Protein AF-A0AAV7L0S2-F1 (afdb_monomer)

pLDDT: mean 71.07, std 18.8, range [31.7, 92.94]

Sequence (160 aa):
MLRLMSSKDNMVTSLGIRHQQETPYYSKAAQPLKLKARSLSRSHNWRVAVLEEQQIELKSQTRRLRKQDSRNNLHIRGIPRGVASEDIMAFTPALLQTIRGNMDLPPPNRDQVHTVASAPGCPDTALAILTRVHFVTEDDILQASRRKADLVFQGHTIQL

Organism: Pleurodeles waltl (NCBI:txid8319)

Structure (mmCIF, N/CA/C/O backbone):
data_AF-A0AAV7L0S2-F1
#
_entry.id   AF-A0AAV7L0S2-F1
#
loop_
_atom_site.group_PDB
_atom_site.id
_atom_site.type_symbol
_atom_site.label_atom_id
_atom_site.label_alt_id
_atom_site.label_comp_id
_atom_site.label_asym_id
_atom_site.label_entity_id
_atom_site.label_seq_id
_atom_site.pdbx_PDB_ins_code
_atom_site.Cartn_x
_atom_site.Cartn_y
_atom_site.Cartn_z
_atom_site.occupancy
_atom_site.B_iso_or_equiv
_atom_site.auth_seq_id
_atom_site.auth_comp_id
_atom_site.auth_asym_id
_atom_site.auth_atom_id
_atom_site.pdbx_PDB_model_num
ATOM 1 N N . MET A 1 1 ? 45.234 52.963 -34.317 1.00 36.00 1 MET A N 1
ATOM 2 C CA . MET A 1 1 ? 45.759 53.840 -35.383 1.00 36.00 1 MET A CA 1
ATOM 3 C C . MET A 1 1 ? 47.144 53.320 -35.758 1.00 36.00 1 MET A C 1
ATOM 5 O O . MET A 1 1 ? 47.959 53.246 -34.857 1.00 36.00 1 MET A O 1
ATOM 9 N N . LEU A 1 2 ? 47.347 52.942 -37.034 1.00 34.28 2 LEU A N 1
ATOM 10 C CA . LEU A 1 2 ? 48.630 52.666 -37.730 1.00 34.28 2 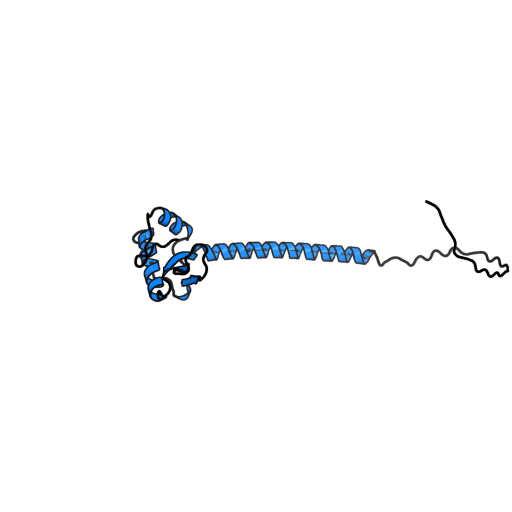LEU A CA 1
ATOM 11 C C . LEU A 1 2 ? 49.453 51.448 -37.236 1.00 34.28 2 LEU A C 1
ATOM 13 O O . LEU A 1 2 ? 49.824 51.372 -36.077 1.00 34.28 2 LEU A O 1
ATOM 17 N N . ARG A 1 3 ? 49.559 50.394 -38.071 1.00 34.62 3 ARG A N 1
ATOM 18 C CA . ARG A 1 3 ? 50.697 50.053 -38.977 1.00 34.62 3 ARG A CA 1
ATOM 19 C C . ARG A 1 3 ? 51.912 49.509 -38.208 1.00 34.62 3 ARG A C 1
ATOM 21 O O . ARG A 1 3 ? 52.238 50.035 -37.165 1.00 34.62 3 ARG A O 1
ATOM 28 N N . LEU A 1 4 ? 52.738 48.583 -38.674 1.00 36.94 4 LEU A N 1
ATOM 29 C CA . LEU A 1 4 ? 52.875 47.624 -39.783 1.00 36.94 4 LEU A CA 1
ATOM 30 C C . LEU A 1 4 ? 54.287 47.031 -39.519 1.00 36.94 4 LEU A C 1
ATOM 32 O O . LEU A 1 4 ? 55.030 47.566 -38.697 1.00 36.94 4 LEU A O 1
ATOM 36 N N . MET A 1 5 ? 54.691 46.047 -40.318 1.00 33.12 5 MET A N 1
ATOM 37 C CA . MET A 1 5 ? 56.085 45.661 -40.599 1.00 33.12 5 MET A CA 1
ATOM 38 C C . MET A 1 5 ? 56.662 44.550 -39.719 1.00 33.12 5 MET A C 1
ATOM 40 O O . MET A 1 5 ? 56.472 44.520 -38.516 1.00 33.12 5 MET A O 1
ATOM 44 N N . SER A 1 6 ? 57.465 43.634 -40.242 1.00 33.94 6 SER A N 1
ATOM 45 C CA . SER A 1 6 ? 57.802 43.253 -41.620 1.00 33.94 6 SER A CA 1
ATOM 46 C C . SER A 1 6 ? 58.776 42.100 -41.425 1.00 33.94 6 SER A C 1
ATOM 48 O O . SER A 1 6 ? 59.831 42.305 -40.826 1.00 33.94 6 SER A O 1
ATOM 50 N N . SER A 1 7 ? 58.428 40.895 -41.870 1.00 36.81 7 SER A N 1
ATOM 51 C CA . SER A 1 7 ? 59.373 39.781 -41.834 1.00 36.81 7 SER A CA 1
ATOM 52 C C . SER A 1 7 ? 60.377 39.978 -42.961 1.00 36.81 7 SER A C 1
ATOM 54 O O . SER A 1 7 ? 60.003 40.016 -44.131 1.00 36.81 7 SER A O 1
ATOM 56 N N . LYS A 1 8 ? 61.636 40.166 -42.570 1.00 41.25 8 LYS A N 1
ATOM 57 C CA . LYS A 1 8 ? 62.796 40.236 -43.451 1.00 41.25 8 LYS A CA 1
ATOM 58 C C . LYS A 1 8 ? 63.065 38.868 -44.079 1.00 41.25 8 LYS A C 1
ATOM 60 O O . LYS A 1 8 ? 63.061 37.858 -43.381 1.00 41.25 8 LYS A O 1
ATOM 65 N N . ASP A 1 9 ? 63.254 38.901 -45.392 1.00 37.00 9 ASP A N 1
ATOM 66 C CA . ASP A 1 9 ? 64.347 38.298 -46.158 1.00 37.00 9 ASP A CA 1
ATOM 67 C C . ASP A 1 9 ? 64.996 37.013 -45.620 1.00 37.00 9 ASP A C 1
ATOM 69 O O . ASP A 1 9 ? 65.676 37.016 -44.596 1.00 37.00 9 ASP A O 1
ATOM 73 N N . ASN A 1 10 ? 64.980 35.964 -46.445 1.00 36.56 10 ASN A N 1
ATOM 74 C CA . ASN A 1 10 ? 66.241 35.598 -47.084 1.00 36.56 10 ASN A CA 1
ATOM 75 C C . ASN A 1 10 ? 66.036 34.841 -48.400 1.00 36.56 10 ASN A C 1
ATOM 77 O O . ASN A 1 10 ? 65.259 33.894 -48.503 1.00 36.56 10 ASN A O 1
ATOM 81 N N . MET A 1 11 ? 66.763 35.325 -49.403 1.00 35.19 11 MET A N 1
ATOM 82 C CA . MET A 1 11 ? 66.920 34.766 -50.740 1.00 35.19 11 MET A CA 1
ATOM 83 C C . MET A 1 11 ? 67.748 33.473 -50.703 1.00 35.19 11 MET A C 1
ATOM 85 O O . MET A 1 11 ? 68.523 33.295 -49.773 1.00 35.19 11 MET A O 1
ATOM 89 N N . VAL A 1 12 ? 67.644 32.627 -51.738 1.00 37.25 12 VAL A N 1
ATOM 90 C CA . VAL A 1 12 ? 68.766 32.214 -52.620 1.00 37.25 12 VAL A CA 1
ATOM 91 C C . VAL A 1 12 ? 68.228 31.358 -53.788 1.00 37.25 12 VAL A C 1
ATOM 93 O O . VAL A 1 12 ? 67.819 30.213 -53.642 1.00 37.25 12 VAL A O 1
ATOM 96 N N . THR A 1 13 ? 68.187 32.010 -54.948 1.00 39.75 13 THR A N 1
ATOM 97 C CA . THR A 1 13 ? 68.694 31.660 -56.291 1.00 39.75 13 THR A CA 1
ATOM 98 C C . THR A 1 13 ? 69.157 30.226 -56.631 1.00 39.75 13 THR A C 1
ATOM 100 O O . THR A 1 13 ? 70.091 29.709 -56.030 1.00 39.75 13 THR A O 1
ATOM 103 N N . SER A 1 14 ? 68.641 29.664 -57.737 1.00 38.72 14 SER A N 1
ATOM 104 C CA . SER A 1 14 ? 69.400 29.027 -58.854 1.00 38.72 14 SER A CA 1
ATOM 105 C C . SER A 1 14 ? 68.407 28.455 -59.892 1.00 38.72 14 SER A C 1
ATOM 107 O O . SER A 1 14 ? 67.484 27.733 -59.544 1.00 38.72 14 SER A O 1
ATOM 109 N N . LEU A 1 15 ? 68.343 29.021 -61.104 1.00 35.34 15 LEU A N 1
ATOM 110 C CA . LEU A 1 15 ? 69.070 28.640 -62.334 1.00 35.34 15 LEU A CA 1
ATOM 111 C C . LEU A 1 15 ? 68.586 27.334 -62.998 1.00 35.34 15 LEU A C 1
ATOM 113 O O . LEU A 1 15 ? 68.761 26.253 -62.459 1.00 35.34 15 LEU A O 1
ATOM 117 N N . GLY A 1 16 ? 68.147 27.458 -64.258 1.00 31.70 16 GLY A N 1
ATOM 118 C CA . GLY A 1 16 ? 68.518 26.491 -65.300 1.00 31.70 16 GLY A CA 1
ATOM 119 C C . GLY A 1 16 ? 67.468 25.470 -65.751 1.00 31.70 16 GLY A C 1
ATOM 120 O O . GLY A 1 16 ? 67.444 24.349 -65.273 1.00 31.70 16 GLY A O 1
ATOM 121 N N . ILE A 1 17 ? 66.681 25.864 -66.758 1.00 42.06 17 ILE A N 1
ATOM 122 C CA . ILE A 1 17 ? 66.314 25.115 -67.981 1.00 42.06 17 ILE A CA 1
ATOM 123 C C . ILE A 1 17 ? 66.179 23.581 -67.867 1.00 42.06 17 ILE A C 1
ATOM 125 O O . ILE A 1 17 ? 67.179 22.871 -67.804 1.00 42.06 17 ILE A O 1
ATOM 129 N N . ARG A 1 18 ? 64.959 23.074 -68.107 1.00 37.94 18 ARG A N 1
ATOM 130 C CA . ARG A 1 18 ? 64.677 22.020 -69.109 1.00 37.94 18 ARG A CA 1
ATOM 131 C C . ARG A 1 18 ? 63.175 21.911 -69.377 1.00 37.94 18 ARG A C 1
ATOM 133 O O . ARG A 1 18 ? 62.385 21.634 -68.483 1.00 37.94 18 ARG A O 1
ATOM 140 N N . HIS A 1 19 ? 62.802 22.111 -70.640 1.00 44.06 19 HIS A N 1
ATOM 141 C CA . HIS A 1 19 ? 61.585 21.552 -71.216 1.00 44.06 19 HIS A CA 1
ATOM 142 C C . HIS A 1 19 ? 61.605 20.029 -71.049 1.00 44.06 19 HIS A C 1
ATOM 144 O O . HIS A 1 19 ? 62.547 19.387 -71.512 1.00 44.06 19 HIS A O 1
ATOM 150 N N . GLN A 1 20 ? 60.546 19.462 -70.476 1.00 38.16 20 GLN A N 1
ATOM 151 C CA . GLN A 1 20 ? 60.045 18.157 -70.891 1.00 38.16 20 GLN A CA 1
ATOM 152 C C . GLN A 1 20 ? 58.523 18.229 -70.998 1.00 38.16 20 GLN A C 1
ATOM 154 O O . GLN A 1 20 ? 57.823 18.646 -70.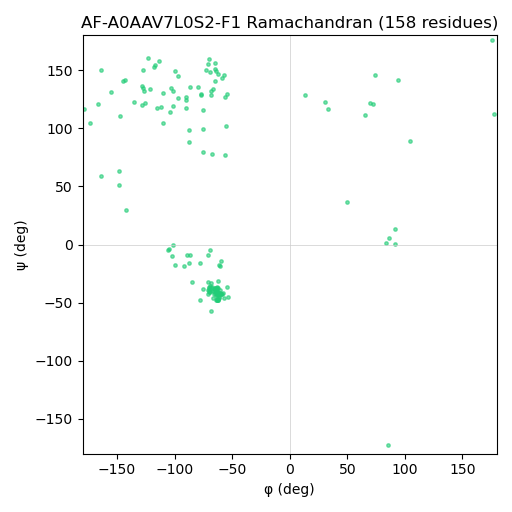078 1.00 38.16 20 GLN A O 1
ATOM 159 N N . GLN A 1 21 ? 58.067 17.897 -72.198 1.00 41.41 21 GLN A N 1
ATOM 160 C CA . GLN A 1 21 ? 56.687 17.693 -72.594 1.00 41.41 21 GLN A CA 1
ATOM 161 C C . GLN A 1 21 ? 56.138 16.391 -71.984 1.00 41.41 21 GLN A C 1
ATOM 163 O O . GLN A 1 21 ? 56.899 15.458 -71.750 1.00 41.41 21 GLN A O 1
ATOM 168 N N . GLU A 1 22 ? 54.806 16.356 -71.840 1.00 35.16 22 GLU A N 1
ATOM 169 C CA . GLU A 1 22 ? 53.924 15.170 -71.799 1.00 35.16 22 GLU A CA 1
ATOM 170 C C . GLU A 1 22 ? 54.029 14.261 -70.554 1.00 35.16 22 GLU A C 1
ATOM 172 O O . GLU A 1 22 ? 55.066 13.730 -70.189 1.00 35.16 22 GLU A O 1
ATOM 177 N N . THR A 1 23 ? 52.949 14.035 -69.802 1.00 38.75 23 THR A N 1
ATOM 178 C CA . THR A 1 23 ? 51.760 13.267 -70.216 1.00 38.75 23 THR A CA 1
ATOM 179 C C . THR A 1 23 ? 50.572 13.535 -69.267 1.00 38.75 23 THR A C 1
ATOM 181 O O . THR A 1 23 ? 50.783 13.756 -68.072 1.00 38.75 23 THR A O 1
ATOM 184 N N . PRO A 1 24 ? 49.304 13.469 -69.722 1.00 42.66 24 PRO A N 1
ATOM 185 C CA . PRO A 1 24 ? 48.150 13.504 -68.834 1.00 42.66 24 PRO A CA 1
ATOM 186 C C . PRO A 1 24 ? 47.832 12.079 -68.365 1.00 42.66 24 PRO A C 1
ATOM 188 O O . PRO A 1 24 ? 47.025 11.378 -68.972 1.00 42.66 24 PRO A O 1
ATOM 191 N N . TYR A 1 25 ? 48.447 11.629 -67.272 1.00 35.66 25 TYR A N 1
ATOM 192 C CA . TYR A 1 25 ? 47.987 10.412 -66.602 1.00 35.66 25 TYR A CA 1
ATOM 193 C C . TYR A 1 25 ? 46.889 10.757 -65.595 1.00 35.66 25 TYR A C 1
ATOM 195 O O . TYR A 1 25 ? 47.138 11.161 -64.461 1.00 35.66 25 TYR A O 1
ATOM 203 N N . TYR A 1 26 ? 45.642 10.562 -66.024 1.00 36.91 26 TYR A N 1
ATOM 204 C CA . TYR A 1 26 ? 44.503 10.372 -65.131 1.00 36.91 26 TYR A CA 1
ATOM 205 C C . TYR A 1 26 ? 44.822 9.202 -64.182 1.00 36.91 26 TYR A C 1
ATOM 207 O O . TYR A 1 26 ? 44.708 8.036 -64.565 1.00 36.91 26 TYR A O 1
ATOM 215 N N . SER A 1 27 ? 45.195 9.479 -62.930 1.00 41.38 27 SER A N 1
ATOM 216 C CA . SER A 1 27 ? 45.251 8.451 -61.886 1.00 41.38 27 SER A CA 1
ATOM 217 C C . SER A 1 27 ? 43.826 8.114 -61.430 1.00 41.38 27 SER A C 1
ATOM 219 O O . SER A 1 27 ? 43.312 8.558 -60.403 1.00 41.38 27 SER A O 1
ATOM 221 N N . LYS A 1 28 ? 43.143 7.290 -62.232 1.00 47.66 28 LYS A N 1
ATOM 222 C CA . LYS A 1 28 ? 41.943 6.552 -61.818 1.00 47.66 28 LYS A CA 1
ATOM 223 C C . LYS A 1 28 ? 42.330 5.496 -60.775 1.00 47.66 28 LYS A C 1
ATOM 225 O O . LYS A 1 28 ? 42.422 4.322 -61.104 1.00 47.66 28 LYS A O 1
ATOM 230 N N . ALA A 1 29 ? 42.550 5.893 -59.525 1.00 46.38 29 ALA A N 1
ATOM 231 C CA . ALA A 1 29 ? 42.629 4.950 -58.404 1.00 46.38 29 ALA A CA 1
ATOM 232 C C . ALA A 1 29 ? 42.489 5.667 -57.054 1.00 46.38 29 ALA A C 1
ATOM 234 O O . ALA A 1 29 ? 43.375 5.609 -56.211 1.00 46.38 29 ALA A O 1
ATOM 235 N N . ALA A 1 30 ? 41.377 6.370 -56.832 1.00 49.66 30 ALA A N 1
ATOM 236 C CA . ALA A 1 30 ? 41.122 6.973 -55.524 1.00 49.66 30 ALA A CA 1
ATOM 237 C C . ALA A 1 30 ? 39.659 6.934 -55.079 1.00 49.66 30 ALA A C 1
ATOM 239 O O . ALA A 1 30 ? 39.257 7.810 -54.330 1.00 49.66 30 ALA A O 1
ATOM 240 N N . GLN A 1 31 ? 38.843 5.950 -55.479 1.00 56.44 31 GLN A N 1
ATOM 241 C CA . GLN A 1 31 ? 37.577 5.664 -54.780 1.00 56.44 31 GLN A CA 1
ATOM 242 C C . GLN A 1 31 ? 37.259 4.164 -54.844 1.00 56.44 31 GLN A C 1
ATOM 244 O O . GLN A 1 31 ? 36.965 3.654 -55.922 1.00 56.44 31 GLN A O 1
ATOM 249 N N . PRO A 1 32 ? 37.338 3.448 -53.701 1.00 47.59 32 PRO A N 1
ATOM 250 C CA . PRO A 1 32 ? 36.095 2.921 -53.133 1.00 47.59 32 PRO A CA 1
ATOM 251 C C . PRO A 1 32 ? 36.115 2.832 -51.589 1.00 47.59 32 PRO A C 1
ATOM 253 O O . PRO A 1 32 ? 35.793 1.794 -51.022 1.00 47.59 32 PRO A O 1
ATOM 256 N N . LEU A 1 33 ? 36.469 3.901 -50.864 1.00 48.25 33 LEU A N 1
ATOM 257 C CA . LEU A 1 33 ? 36.342 3.910 -49.388 1.00 48.25 33 LEU A CA 1
ATOM 258 C C . LEU A 1 33 ? 35.092 4.646 -48.873 1.00 48.25 33 LEU A C 1
ATOM 260 O O . LEU A 1 33 ? 34.646 4.394 -47.757 1.00 48.25 33 LEU A O 1
ATOM 264 N N . LYS A 1 34 ? 34.444 5.486 -49.693 1.00 47.00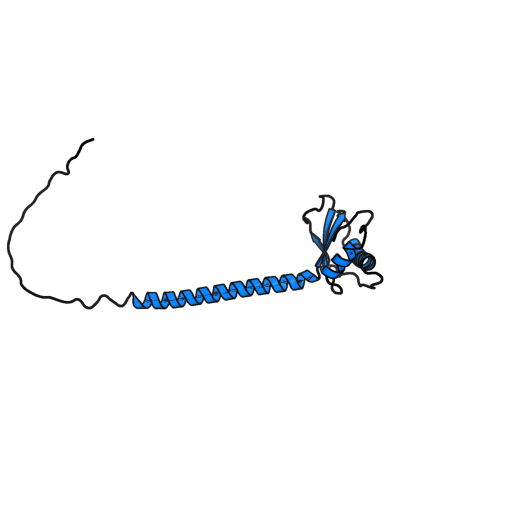 34 LYS A N 1
ATOM 265 C CA . LYS A 1 34 ? 33.268 6.274 -49.263 1.00 47.00 34 LYS A CA 1
ATOM 266 C C . LYS A 1 34 ? 31.914 5.561 -49.412 1.00 47.00 34 LYS A C 1
ATOM 268 O O . LYS A 1 34 ? 30.943 5.979 -48.786 1.00 47.00 34 LYS A O 1
ATOM 273 N N . LEU A 1 35 ? 31.833 4.476 -50.189 1.00 46.66 35 LEU A N 1
ATOM 274 C CA . LEU A 1 35 ? 30.578 3.732 -50.397 1.00 46.66 35 LEU A CA 1
ATOM 275 C C . LEU A 1 35 ? 30.302 2.693 -49.296 1.00 46.66 35 LEU A C 1
ATOM 277 O O . LEU A 1 35 ? 29.149 2.507 -48.914 1.00 46.66 35 LEU A O 1
ATOM 281 N N . LYS A 1 36 ? 31.341 2.086 -48.701 1.00 45.41 36 LYS A N 1
ATOM 282 C CA . LYS A 1 36 ? 31.168 1.119 -47.599 1.00 45.41 36 LYS A CA 1
ATOM 283 C C . LYS A 1 36 ? 30.716 1.790 -46.294 1.00 45.41 36 LYS A C 1
ATOM 285 O O . LYS A 1 36 ? 29.812 1.275 -45.638 1.00 45.41 36 LYS A O 1
ATOM 290 N N . ALA A 1 37 ? 31.241 2.977 -45.976 1.00 49.75 37 ALA A N 1
ATOM 291 C CA . ALA A 1 37 ? 30.897 3.718 -44.755 1.00 49.75 37 ALA A CA 1
ATOM 292 C C . ALA A 1 37 ? 29.416 4.147 -44.691 1.00 49.75 37 ALA A C 1
ATOM 294 O O . ALA A 1 37 ? 28.800 4.074 -43.631 1.00 49.75 37 ALA A O 1
ATOM 295 N N . ARG A 1 38 ? 28.810 4.525 -45.829 1.00 49.16 38 ARG A N 1
ATOM 296 C CA . ARG A 1 38 ? 27.381 4.891 -45.906 1.00 49.16 38 ARG A CA 1
ATOM 297 C C . ARG A 1 38 ? 26.438 3.695 -45.738 1.00 49.16 38 ARG A C 1
ATOM 299 O O . ARG A 1 38 ? 25.343 3.850 -45.204 1.00 49.16 38 ARG A O 1
ATOM 306 N N . SER A 1 39 ? 26.849 2.508 -46.189 1.00 52.47 39 SER A N 1
ATOM 307 C CA . SER A 1 39 ? 26.058 1.280 -46.020 1.00 52.47 39 SER A CA 1
ATOM 308 C C . SER A 1 39 ? 26.115 0.751 -44.582 1.00 52.47 39 SER A C 1
ATOM 310 O O . SER A 1 39 ? 25.092 0.348 -44.034 1.00 52.47 39 SER A O 1
ATOM 312 N N . LEU A 1 40 ? 27.283 0.847 -43.935 1.00 54.50 40 LEU A N 1
ATOM 313 C CA . LEU A 1 40 ? 27.469 0.477 -42.533 1.00 54.50 40 LEU A CA 1
ATOM 314 C C . LEU A 1 40 ? 26.774 1.461 -41.588 1.00 54.50 40 LEU A C 1
ATOM 316 O O . LEU A 1 40 ? 26.195 1.013 -40.607 1.00 54.50 40 LEU A O 1
ATOM 320 N N . SER A 1 41 ? 26.750 2.765 -41.898 1.00 58.62 41 SER A N 1
ATOM 321 C CA . SER A 1 41 ? 26.036 3.751 -41.073 1.00 58.62 41 SER A CA 1
ATOM 322 C C . SER A 1 41 ? 24.521 3.595 -41.161 1.00 58.62 41 SER A C 1
ATOM 324 O O . SER A 1 41 ? 23.856 3.628 -40.136 1.00 58.62 41 SER A O 1
ATOM 326 N N . ARG A 1 42 ? 23.959 3.329 -42.350 1.00 59.78 42 ARG A N 1
ATOM 327 C CA . ARG A 1 42 ? 22.535 2.969 -42.475 1.00 59.78 42 ARG A CA 1
ATOM 328 C C . ARG A 1 42 ? 22.229 1.674 -41.736 1.00 59.78 42 ARG A C 1
ATOM 330 O O . ARG A 1 42 ? 21.209 1.609 -41.059 1.00 59.78 42 ARG A O 1
ATOM 337 N N . SER A 1 43 ? 23.129 0.688 -41.834 1.00 65.19 43 SER A N 1
ATOM 338 C CA . SER A 1 43 ? 22.987 -0.591 -41.140 1.00 65.19 43 SER A CA 1
ATOM 339 C C . SER A 1 43 ? 23.013 -0.443 -39.611 1.00 65.19 43 SER A C 1
ATOM 341 O O . SER A 1 43 ? 22.244 -1.044 -38.871 1.00 65.19 43 SER A O 1
ATOM 343 N N . HIS A 1 44 ? 23.900 0.410 -39.120 1.00 67.12 44 HIS A N 1
ATOM 344 C CA . HIS A 1 44 ? 24.030 0.716 -37.706 1.00 67.12 44 HIS A CA 1
ATOM 345 C C . HIS A 1 44 ? 22.848 1.550 -37.195 1.00 67.12 44 HIS A C 1
ATOM 347 O O . HIS A 1 44 ? 22.278 1.221 -36.162 1.00 67.12 44 HIS A O 1
ATOM 353 N N . ASN A 1 45 ? 22.411 2.557 -37.955 1.00 73.62 45 ASN A N 1
ATOM 354 C CA . ASN A 1 45 ? 21.309 3.436 -37.568 1.00 73.62 45 ASN A CA 1
ATOM 355 C C . ASN A 1 45 ? 19.968 2.697 -37.484 1.00 73.62 45 ASN A C 1
ATOM 357 O O . ASN A 1 45 ? 19.204 2.965 -36.563 1.00 73.62 45 ASN A O 1
ATOM 361 N N . TRP A 1 46 ? 19.681 1.746 -38.386 1.00 72.69 46 TRP A N 1
ATOM 362 C CA . TRP A 1 46 ? 18.457 0.943 -38.247 1.00 72.69 46 TRP A CA 1
ATOM 363 C C . TRP A 1 46 ? 18.524 0.024 -37.025 1.00 72.69 46 TRP A C 1
ATOM 365 O O . TRP A 1 46 ? 17.522 -0.138 -36.340 1.00 72.69 46 TRP A O 1
ATOM 375 N N . ARG A 1 47 ? 19.699 -0.541 -36.706 1.00 74.81 47 ARG A N 1
ATOM 376 C CA . ARG A 1 47 ? 19.872 -1.381 -35.507 1.00 74.81 47 ARG A CA 1
ATOM 377 C C . ARG A 1 47 ? 19.679 -0.573 -34.232 1.00 74.81 47 ARG A C 1
ATOM 379 O O . ARG A 1 47 ? 19.028 -1.061 -33.319 1.00 74.81 47 ARG A O 1
ATOM 386 N N . VAL A 1 48 ? 20.206 0.650 -34.185 1.00 82.25 48 VAL A N 1
ATOM 387 C CA . VAL A 1 48 ? 19.994 1.568 -33.058 1.00 82.25 48 VAL A CA 1
ATOM 388 C C . VAL A 1 48 ? 18.511 1.914 -32.924 1.00 82.25 48 VAL A C 1
ATOM 390 O O . VAL A 1 48 ? 17.968 1.737 -31.843 1.00 82.25 48 VAL A O 1
ATOM 393 N N . ALA A 1 49 ? 17.833 2.282 -34.015 1.00 78.31 49 ALA A N 1
ATOM 394 C CA . ALA A 1 49 ? 16.403 2.603 -33.983 1.00 78.31 49 ALA A CA 1
ATOM 395 C C . ALA A 1 49 ? 15.536 1.422 -33.502 1.00 78.31 49 ALA A C 1
ATOM 397 O O . ALA A 1 49 ? 14.659 1.604 -32.663 1.00 78.31 49 ALA A O 1
ATOM 398 N N . VAL A 1 50 ? 15.819 0.199 -33.971 1.00 85.12 50 VAL A N 1
ATOM 399 C CA . VAL A 1 50 ? 15.110 -1.015 -33.524 1.00 85.12 50 VAL A CA 1
ATOM 400 C C . VAL A 1 50 ? 15.369 -1.301 -32.041 1.00 85.12 50 VAL A C 1
ATOM 402 O O . VAL A 1 50 ? 14.450 -1.675 -31.318 1.00 85.12 50 VAL A O 1
ATOM 405 N N . LEU A 1 51 ? 16.601 -1.113 -31.559 1.00 87.31 51 LEU A N 1
ATOM 406 C CA . LEU A 1 51 ? 16.926 -1.300 -30.141 1.00 87.31 51 LEU A CA 1
ATOM 407 C C . LEU A 1 51 ? 16.274 -0.233 -29.252 1.00 87.31 51 LEU A C 1
ATOM 409 O O . LEU A 1 51 ? 15.818 -0.553 -28.155 1.00 87.31 51 LEU A O 1
ATOM 413 N N . GLU A 1 52 ? 16.203 1.015 -29.712 1.00 89.25 52 GLU A N 1
ATOM 414 C CA . GLU A 1 52 ? 15.500 2.097 -29.015 1.00 89.25 52 GLU A CA 1
ATOM 415 C C . GLU A 1 52 ? 13.998 1.809 -28.921 1.00 89.25 52 GLU A C 1
ATOM 417 O O . GLU A 1 52 ? 13.414 1.938 -27.843 1.00 89.25 52 GLU A O 1
ATOM 422 N N . GLU A 1 53 ? 13.385 1.338 -30.008 1.00 88.19 53 GLU A N 1
ATOM 423 C CA . GLU A 1 53 ? 11.978 0.933 -30.033 1.00 88.19 53 GLU A CA 1
ATOM 424 C C . GLU A 1 53 ? 11.710 -0.237 -29.071 1.00 88.19 53 GLU A C 1
ATOM 426 O O . GLU A 1 53 ? 10.819 -0.147 -28.221 1.00 88.19 53 GLU A O 1
ATOM 431 N N . GLN A 1 54 ? 12.550 -1.277 -29.097 1.00 89.25 54 GLN A N 1
ATOM 432 C CA . GLN A 1 54 ? 12.472 -2.397 -28.151 1.00 89.25 54 GLN A CA 1
ATOM 433 C C . GLN A 1 54 ? 12.663 -1.946 -26.699 1.00 89.25 54 GLN A C 1
ATOM 435 O O . GLN A 1 54 ? 11.974 -2.427 -25.798 1.00 89.25 54 GLN A O 1
ATOM 440 N N . GLN A 1 55 ? 13.567 -0.999 -26.438 1.00 92.94 55 GLN A N 1
ATOM 441 C CA . GLN A 1 55 ? 13.772 -0.465 -25.094 1.00 92.94 55 GLN A CA 1
ATOM 442 C C . GLN A 1 55 ? 12.545 0.318 -24.606 1.00 92.94 55 GLN A C 1
ATOM 444 O O . GLN A 1 55 ? 12.175 0.215 -23.431 1.00 92.94 55 GLN A O 1
ATOM 449 N N . ILE A 1 56 ? 11.913 1.105 -25.479 1.00 92.19 56 ILE A N 1
ATOM 450 C CA . ILE A 1 56 ? 10.674 1.831 -25.170 1.00 92.19 56 ILE A CA 1
ATOM 451 C C . ILE A 1 56 ? 9.549 0.838 -24.873 1.00 92.19 56 ILE A C 1
ATOM 453 O O . ILE A 1 56 ? 8.849 0.987 -23.863 1.00 92.19 56 ILE A O 1
ATOM 457 N N . GLU A 1 57 ? 9.405 -0.197 -25.696 1.00 92.25 57 GLU A N 1
ATOM 458 C CA . GLU A 1 57 ? 8.392 -1.229 -25.506 1.00 92.25 57 GLU A CA 1
ATOM 459 C C . GLU A 1 57 ? 8.602 -1.992 -24.192 1.00 92.25 57 GLU A C 1
ATOM 461 O O . GLU A 1 57 ? 7.678 -2.081 -23.381 1.00 92.25 57 GLU A O 1
ATOM 466 N N . LEU A 1 58 ? 9.827 -2.438 -23.905 1.00 91.81 58 LEU A N 1
ATOM 467 C CA . LEU A 1 58 ? 10.161 -3.117 -22.651 1.00 91.81 58 LEU A CA 1
ATOM 468 C C . LEU A 1 58 ? 9.909 -2.229 -21.429 1.00 91.81 58 LEU A C 1
ATOM 470 O O . LEU A 1 58 ? 9.357 -2.692 -20.426 1.00 91.81 58 LEU A O 1
ATOM 474 N N . LYS A 1 59 ? 10.252 -0.936 -21.493 1.00 92.12 59 LYS A N 1
ATOM 475 C CA . LYS A 1 59 ? 9.933 0.024 -20.420 1.00 92.12 59 LYS A CA 1
ATOM 476 C C . LYS A 1 59 ? 8.422 0.162 -20.229 1.00 92.12 59 LYS A C 1
ATOM 478 O O . LYS A 1 59 ? 7.949 0.193 -19.090 1.00 92.12 59 LYS A O 1
ATOM 483 N N . SER A 1 60 ? 7.661 0.218 -21.320 1.00 91.56 60 SER A N 1
ATOM 484 C CA . SER A 1 60 ? 6.197 0.278 -21.292 1.00 91.56 60 SER A CA 1
ATOM 485 C C . SER A 1 60 ? 5.592 -0.984 -20.669 1.00 91.56 60 SER A C 1
ATOM 487 O O . SER A 1 60 ? 4.777 -0.882 -19.748 1.00 91.56 60 SER A O 1
ATOM 489 N N . GLN A 1 61 ? 6.040 -2.168 -21.090 1.00 88.88 61 GLN A N 1
ATOM 490 C CA . GLN A 1 61 ? 5.609 -3.455 -20.539 1.00 88.88 61 GLN A CA 1
ATOM 491 C C . GLN A 1 61 ? 5.961 -3.573 -19.053 1.00 88.88 61 GLN A C 1
ATOM 493 O O . GLN A 1 61 ? 5.092 -3.881 -18.240 1.00 88.88 61 GLN A O 1
ATOM 498 N N . THR A 1 62 ? 7.187 -3.213 -18.665 1.00 88.19 62 THR A N 1
ATOM 499 C CA . THR A 1 62 ? 7.619 -3.202 -17.258 1.00 88.19 62 THR A CA 1
ATOM 500 C C . THR A 1 62 ? 6.741 -2.275 -16.417 1.00 88.19 62 THR A C 1
ATOM 502 O O . THR A 1 62 ? 6.318 -2.636 -15.319 1.00 88.19 62 THR A O 1
ATOM 505 N N . ARG A 1 63 ? 6.407 -1.083 -16.930 1.00 83.69 63 ARG A N 1
ATOM 506 C CA . ARG A 1 63 ? 5.498 -0.150 -16.249 1.00 83.69 63 ARG A CA 1
ATOM 507 C C . ARG A 1 63 ? 4.087 -0.725 -16.115 1.00 83.69 63 ARG A C 1
ATOM 509 O O . ARG A 1 63 ? 3.465 -0.532 -15.073 1.00 83.69 63 ARG A O 1
ATOM 516 N N . ARG A 1 64 ? 3.577 -1.410 -17.143 1.00 80.88 64 ARG A N 1
ATOM 517 C CA . ARG A 1 64 ? 2.264 -2.075 -17.105 1.00 80.88 64 ARG A CA 1
ATOM 518 C C . ARG A 1 64 ? 2.239 -3.199 -16.071 1.00 80.88 64 ARG A C 1
ATOM 520 O O . ARG A 1 64 ? 1.335 -3.207 -15.245 1.00 80.88 64 ARG A O 1
ATOM 527 N N . LEU A 1 65 ? 3.251 -4.065 -16.062 1.00 81.12 65 LEU A N 1
ATOM 528 C CA . LEU A 1 65 ? 3.374 -5.162 -15.097 1.00 81.12 65 LEU A CA 1
ATOM 529 C C . LEU A 1 65 ? 3.468 -4.642 -13.661 1.00 81.12 65 LEU A C 1
ATOM 531 O O . LEU A 1 65 ? 2.728 -5.106 -12.802 1.00 81.12 65 LEU A O 1
ATOM 535 N N . ARG A 1 66 ? 4.284 -3.609 -13.412 1.00 79.50 66 ARG A N 1
ATOM 536 C CA . ARG A 1 66 ? 4.358 -2.969 -12.087 1.00 79.50 66 ARG A CA 1
ATOM 537 C C . ARG A 1 66 ? 3.016 -2.396 -11.640 1.00 79.50 66 ARG A C 1
ATOM 539 O O . ARG A 1 66 ? 2.650 -2.570 -10.488 1.00 79.50 66 ARG A O 1
ATOM 546 N N . LYS A 1 67 ? 2.274 -1.741 -12.542 1.00 74.44 67 LYS A N 1
ATOM 547 C CA . LYS A 1 67 ? 0.926 -1.233 -12.237 1.00 74.44 67 LYS A CA 1
ATOM 548 C C . LYS A 1 67 ? -0.071 -2.355 -11.957 1.00 74.44 67 LYS A C 1
ATOM 550 O O . LYS A 1 67 ? -0.957 -2.180 -11.134 1.00 74.44 67 LYS A O 1
ATOM 555 N N . GLN A 1 68 ? 0.028 -3.473 -12.669 1.00 71.62 68 GLN A N 1
ATOM 556 C CA . GLN A 1 68 ? -0.854 -4.615 -12.456 1.00 71.62 68 GLN A CA 1
ATOM 557 C C . GLN A 1 68 ? -0.567 -5.292 -11.114 1.00 71.62 68 GLN A C 1
ATOM 559 O O . GLN A 1 68 ? -1.507 -5.628 -10.403 1.00 71.62 68 GLN A O 1
ATOM 564 N N . ASP A 1 69 ? 0.707 -5.430 -10.752 1.00 71.38 69 ASP A N 1
ATOM 565 C CA . ASP A 1 69 ? 1.120 -5.998 -9.470 1.00 71.38 69 ASP A CA 1
ATOM 566 C C . ASP A 1 69 ? 0.771 -5.070 -8.292 1.00 71.38 69 ASP A C 1
ATOM 568 O O . ASP A 1 69 ? 0.342 -5.539 -7.242 1.00 71.38 69 ASP A O 1
ATOM 572 N N . SER A 1 70 ? 0.858 -3.746 -8.489 1.00 70.44 70 SER A N 1
ATOM 573 C CA . SER A 1 70 ? 0.584 -2.759 -7.439 1.00 70.44 70 SER A CA 1
ATOM 574 C C . SER A 1 70 ? -0.895 -2.499 -7.160 1.00 70.44 70 SER A C 1
ATOM 576 O O . SER A 1 70 ? -1.193 -1.932 -6.123 1.00 70.44 70 SER A O 1
ATOM 578 N N . ARG A 1 71 ? -1.824 -2.886 -8.044 1.00 72.19 71 ARG A N 1
ATOM 579 C CA . ARG A 1 71 ? -3.281 -2.652 -7.872 1.00 72.19 71 ARG A CA 1
ATOM 580 C C . ARG A 1 71 ? -3.891 -3.314 -6.641 1.00 72.19 71 ARG A C 1
ATOM 582 O O . ARG A 1 71 ? -5.002 -2.978 -6.240 1.00 72.19 71 ARG A O 1
ATOM 589 N N . ASN A 1 72 ? -3.171 -4.284 -6.102 1.00 80.00 72 ASN A N 1
ATOM 590 C CA . ASN A 1 72 ? -3.556 -5.027 -4.920 1.00 80.00 72 ASN A CA 1
AT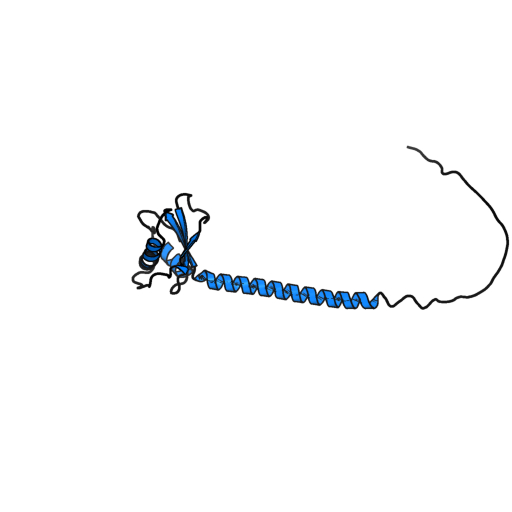OM 591 C C . ASN A 1 72 ? -2.800 -4.529 -3.688 1.00 80.00 72 ASN A C 1
ATOM 593 O O . ASN A 1 72 ? -2.995 -5.068 -2.608 1.00 80.00 72 ASN A O 1
ATOM 597 N N . ASN A 1 73 ? -1.921 -3.538 -3.824 1.00 85.81 73 ASN A N 1
ATOM 598 C CA . ASN A 1 73 ? -1.167 -3.017 -2.704 1.00 85.81 73 ASN A CA 1
ATOM 599 C C . ASN A 1 73 ? -1.947 -1.877 -2.058 1.00 85.81 73 ASN A C 1
ATOM 601 O O . ASN A 1 73 ? -2.168 -0.839 -2.667 1.00 85.81 73 ASN A O 1
ATOM 605 N N . LEU A 1 74 ? -2.320 -2.065 -0.804 1.00 87.12 74 LEU A N 1
ATOM 606 C CA . LEU A 1 74 ? -2.925 -1.045 0.028 1.00 87.12 74 LEU A CA 1
ATOM 607 C C . LEU A 1 74 ? -1.841 -0.401 0.891 1.00 87.12 74 LEU A C 1
ATOM 609 O O . LEU A 1 74 ? -1.118 -1.088 1.618 1.00 87.12 74 LEU A O 1
ATOM 613 N N . HIS A 1 75 ? -1.742 0.921 0.825 1.00 88.81 75 HIS A N 1
ATOM 614 C CA . HIS A 1 75 ? -0.944 1.685 1.771 1.00 88.81 75 HIS A CA 1
ATOM 615 C C . HIS A 1 75 ? -1.784 2.010 3.004 1.00 88.81 75 HIS A C 1
ATOM 617 O O . HIS A 1 75 ? -2.927 2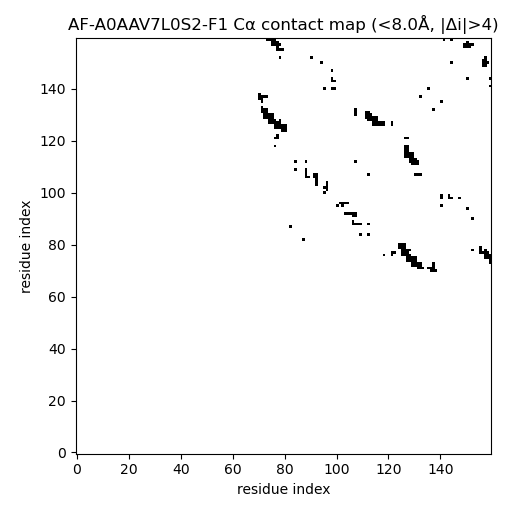.425 2.884 1.00 88.81 75 HIS A O 1
ATOM 623 N N . ILE A 1 76 ? -1.212 1.836 4.191 1.00 89.00 76 ILE A N 1
ATOM 624 C CA . ILE A 1 76 ? -1.818 2.225 5.465 1.00 89.00 76 ILE A CA 1
ATOM 625 C C . ILE A 1 76 ? -0.814 3.120 6.184 1.00 89.00 76 ILE A C 1
ATOM 627 O O . ILE A 1 76 ? 0.321 2.710 6.414 1.00 89.00 76 ILE A O 1
ATOM 631 N N . ARG A 1 77 ? -1.194 4.350 6.521 1.00 89.25 77 ARG A N 1
ATOM 632 C CA . ARG A 1 77 ? -0.336 5.351 7.176 1.00 89.25 77 ARG A CA 1
ATOM 633 C C . ARG A 1 77 ? -0.884 5.704 8.550 1.00 89.25 77 ARG A C 1
ATOM 635 O O . ARG A 1 77 ? -2.088 5.616 8.770 1.00 89.25 77 ARG A O 1
ATOM 642 N N . GLY A 1 78 ? -0.008 6.157 9.446 1.00 86.56 78 GLY A N 1
ATOM 643 C CA . GLY A 1 78 ? -0.395 6.559 10.804 1.00 86.56 78 GLY A CA 1
ATOM 644 C C . GLY A 1 78 ? -0.316 5.431 11.835 1.00 86.56 78 GLY A C 1
ATOM 645 O O . GLY A 1 78 ? -0.827 5.583 12.939 1.00 86.56 78 GLY A O 1
ATOM 646 N N . ILE A 1 79 ? 0.330 4.308 11.503 1.00 88.06 79 ILE A N 1
ATOM 647 C CA . ILE A 1 79 ? 0.517 3.198 12.444 1.00 88.06 79 ILE A CA 1
ATOM 648 C C . ILE A 1 79 ? 1.633 3.558 13.434 1.00 88.06 79 ILE A C 1
ATOM 650 O O . ILE A 1 79 ? 2.708 3.946 12.979 1.00 88.06 79 ILE A O 1
ATOM 654 N N . PRO A 1 80 ? 1.443 3.436 14.758 1.00 86.69 80 PRO A N 1
ATOM 655 C CA . PRO A 1 80 ? 2.490 3.750 15.729 1.00 86.69 80 PRO A CA 1
ATOM 656 C C . PRO A 1 80 ? 3.776 2.944 15.507 1.00 86.69 80 PRO A C 1
ATOM 658 O O . PRO A 1 80 ? 3.748 1.774 15.115 1.00 86.69 80 PRO A O 1
ATOM 661 N N . ARG A 1 81 ? 4.932 3.553 15.788 1.00 83.25 81 ARG A N 1
ATOM 662 C CA . ARG A 1 81 ? 6.202 2.812 15.830 1.00 83.25 81 ARG A CA 1
ATOM 663 C C . ARG A 1 81 ? 6.195 1.787 16.970 1.00 83.25 81 ARG A C 1
ATOM 665 O O . ARG A 1 81 ? 5.737 2.082 18.066 1.00 83.25 81 ARG A O 1
ATOM 672 N N . GLY A 1 82 ? 6.757 0.605 16.714 1.00 82.31 82 GLY A N 1
ATOM 673 C CA . GLY A 1 82 ? 6.891 -0.468 17.711 1.00 82.31 82 GLY A CA 1
ATOM 674 C C . GLY A 1 82 ? 5.737 -1.474 17.747 1.00 82.31 82 GLY A C 1
ATOM 675 O O . GLY A 1 82 ? 5.799 -2.417 18.527 1.00 82.31 82 GLY A O 1
ATOM 676 N N . VAL A 1 83 ? 4.723 -1.311 16.894 1.00 85.25 83 VAL A N 1
ATOM 677 C CA . VAL A 1 83 ? 3.647 -2.299 16.728 1.00 85.25 83 VAL A CA 1
ATOM 678 C C . VAL A 1 83 ? 4.214 -3.586 16.124 1.00 85.25 83 VAL A C 1
ATOM 680 O O . VAL A 1 83 ? 4.984 -3.541 15.157 1.00 85.25 83 VAL A O 1
ATOM 683 N N . ALA A 1 84 ? 3.840 -4.731 16.695 1.00 85.00 84 ALA A N 1
ATOM 684 C CA . ALA A 1 84 ? 4.291 -6.031 16.224 1.00 85.00 84 ALA A CA 1
ATOM 685 C C . ALA A 1 84 ? 3.683 -6.358 14.851 1.00 85.00 84 ALA A C 1
ATOM 687 O O . ALA A 1 84 ? 2.567 -5.950 14.520 1.00 85.00 84 ALA A O 1
ATOM 688 N N . SER A 1 85 ? 4.413 -7.112 14.024 1.00 81.06 85 SER A N 1
ATOM 689 C CA . SER A 1 85 ? 3.911 -7.496 12.696 1.00 81.06 85 SER A CA 1
ATOM 690 C C . SER A 1 85 ? 2.649 -8.358 12.796 1.00 81.06 85 SER A C 1
ATOM 692 O O . SER A 1 85 ? 1.778 -8.263 11.934 1.00 81.06 85 SER A O 1
ATOM 694 N N . GLU A 1 86 ? 2.521 -9.156 13.858 1.00 85.75 86 GLU A N 1
ATOM 695 C CA . GLU A 1 86 ? 1.334 -9.962 14.145 1.00 85.75 86 GLU A CA 1
ATOM 696 C C . GLU A 1 86 ? 0.084 -9.100 14.365 1.00 85.75 86 GLU A C 1
ATOM 698 O O . GLU A 1 86 ? -0.968 -9.395 13.794 1.00 85.75 86 GLU A O 1
ATOM 703 N N . ASP A 1 87 ? 0.211 -7.994 15.103 1.00 86.31 87 ASP A N 1
ATOM 704 C CA . ASP A 1 87 ? -0.901 -7.074 15.374 1.00 86.31 87 ASP A CA 1
ATOM 705 C C . ASP A 1 87 ? -1.390 -6.393 14.091 1.00 86.31 87 ASP A C 1
ATOM 707 O O . ASP A 1 87 ? -2.591 -6.244 13.866 1.00 86.31 87 ASP A O 1
ATOM 711 N N . ILE A 1 88 ? -0.461 -6.024 13.204 1.00 83.50 88 ILE A N 1
ATOM 712 C CA . ILE A 1 88 ? -0.772 -5.429 11.896 1.00 83.50 88 ILE A CA 1
ATOM 713 C C . ILE A 1 88 ? -1.498 -6.438 10.993 1.00 83.50 88 ILE A C 1
ATOM 715 O O . ILE A 1 88 ? -2.469 -6.087 10.308 1.00 83.50 88 ILE A O 1
ATOM 719 N N . MET A 1 89 ? -1.042 -7.694 10.981 1.00 85.38 89 MET A N 1
ATOM 720 C CA . MET A 1 89 ? -1.681 -8.762 10.206 1.00 85.38 89 MET A CA 1
ATOM 721 C C . MET A 1 89 ? -3.102 -9.036 10.701 1.00 85.38 89 MET A C 1
ATOM 723 O O . MET A 1 89 ? -4.009 -9.158 9.880 1.00 85.38 89 MET A O 1
ATOM 727 N N . ALA A 1 90 ? -3.317 -9.072 12.019 1.00 86.00 90 ALA A N 1
ATOM 728 C CA . ALA A 1 90 ? -4.643 -9.245 12.611 1.00 86.00 90 ALA A CA 1
ATOM 729 C C . ALA A 1 90 ? -5.558 -8.030 12.372 1.00 86.00 90 ALA A C 1
ATOM 731 O O . ALA A 1 90 ? -6.767 -8.175 12.188 1.00 86.00 90 ALA A O 1
ATOM 732 N N . PHE A 1 91 ? -4.984 -6.827 12.331 1.00 86.88 91 PHE A N 1
ATOM 733 C CA . PHE A 1 91 ? -5.721 -5.591 12.095 1.00 86.88 91 PHE A CA 1
ATOM 734 C C . PHE A 1 91 ? -6.246 -5.453 10.664 1.00 86.88 91 PHE A C 1
ATOM 736 O O . PHE A 1 91 ? -7.356 -4.963 10.460 1.00 86.88 91 PHE A O 1
ATOM 743 N N . THR A 1 92 ? -5.468 -5.874 9.666 1.00 86.25 92 THR A N 1
ATOM 744 C CA . THR A 1 92 ? -5.794 -5.620 8.253 1.00 86.25 92 THR A CA 1
ATOM 745 C C . THR A 1 92 ? -7.181 -6.170 7.847 1.00 86.25 92 THR A C 1
ATOM 747 O O . THR A 1 92 ? -7.958 -5.414 7.260 1.00 86.25 92 THR A O 1
ATOM 750 N N . PRO A 1 93 ? -7.575 -7.414 8.191 1.00 85.44 93 PRO A N 1
ATOM 751 C CA . PRO A 1 93 ? -8.931 -7.914 7.937 1.00 85.44 93 PRO A CA 1
ATOM 752 C C . PRO A 1 93 ? -10.022 -7.119 8.656 1.00 85.44 93 PRO A C 1
ATOM 754 O O . PRO A 1 93 ? -11.036 -6.789 8.043 1.00 85.44 93 PRO A O 1
ATOM 757 N N . ALA A 1 94 ? -9.802 -6.758 9.925 1.00 86.56 94 ALA A N 1
ATOM 758 C CA . ALA A 1 94 ? -10.756 -5.975 10.712 1.00 86.56 94 ALA A CA 1
ATOM 759 C C . ALA A 1 94 ? -10.971 -4.573 10.111 1.00 86.56 94 ALA A C 1
ATOM 761 O O . ALA A 1 94 ? -12.099 -4.069 10.054 1.00 86.56 94 ALA A O 1
ATOM 762 N N . LEU A 1 95 ? -9.906 -3.959 9.589 1.00 88.06 95 LEU A N 1
ATOM 763 C CA . LEU A 1 95 ? -9.981 -2.696 8.860 1.00 88.06 95 LEU A CA 1
ATOM 764 C C . LEU A 1 95 ? -10.814 -2.838 7.580 1.00 88.06 95 LEU A C 1
ATOM 766 O O . LEU A 1 95 ? -11.715 -2.035 7.331 1.00 88.06 95 LEU A O 1
ATOM 770 N N . LEU A 1 96 ? -10.552 -3.875 6.783 1.00 86.00 96 LEU A N 1
ATOM 771 C CA . LEU A 1 96 ? -11.287 -4.123 5.542 1.00 86.00 96 LEU A CA 1
ATOM 772 C C . LEU A 1 96 ? -12.772 -4.415 5.805 1.00 86.00 96 LEU A C 1
ATOM 774 O O . LEU A 1 96 ? -13.626 -3.891 5.085 1.00 86.00 96 LEU A O 1
ATOM 778 N N . GLN A 1 97 ? -13.089 -5.157 6.868 1.00 85.56 97 GLN A N 1
ATOM 779 C CA . GLN A 1 97 ? -14.463 -5.367 7.340 1.00 85.56 97 GLN A CA 1
ATOM 780 C C . GLN A 1 97 ? -15.138 -4.054 7.748 1.00 85.56 97 GLN A C 1
ATOM 782 O O . GLN A 1 97 ? -16.283 -3.793 7.382 1.00 85.56 97 GLN A O 1
ATOM 787 N N . THR A 1 98 ? -14.419 -3.176 8.446 1.00 86.00 98 THR A N 1
ATOM 788 C CA . THR A 1 98 ? -14.941 -1.862 8.854 1.00 86.00 98 THR A CA 1
ATOM 789 C C . THR A 1 98 ? -15.285 -0.982 7.644 1.00 86.00 98 THR A C 1
ATOM 791 O O . THR A 1 98 ? -16.285 -0.251 7.657 1.00 86.00 98 THR A O 1
ATOM 794 N N . ILE A 1 99 ? -14.477 -1.056 6.582 1.00 85.94 99 ILE A N 1
ATOM 795 C CA . ILE A 1 99 ? -14.634 -0.243 5.368 1.00 85.94 99 ILE A CA 1
ATOM 796 C C . ILE A 1 99 ? -15.750 -0.783 4.464 1.00 85.94 99 ILE A C 1
ATOM 798 O O . ILE A 1 99 ? -16.591 -0.008 4.005 1.00 85.94 99 ILE A O 1
ATOM 802 N N . ARG A 1 100 ? -15.769 -2.094 4.203 1.00 81.62 100 ARG A N 1
ATOM 803 C CA . ARG A 1 100 ? -16.636 -2.734 3.193 1.00 81.62 100 ARG A CA 1
ATOM 804 C C . ARG A 1 100 ? -17.827 -3.509 3.775 1.00 81.62 100 ARG A C 1
ATOM 806 O O . ARG A 1 100 ? -18.662 -3.968 3.001 1.00 81.62 100 ARG A O 1
ATOM 813 N N . GLY A 1 101 ? -17.947 -3.622 5.097 1.00 75.50 101 GLY A N 1
ATOM 814 C CA . GLY A 1 101 ? -18.955 -4.455 5.765 1.00 75.50 101 GLY A CA 1
ATOM 815 C C . GLY A 1 101 ? -18.495 -5.908 5.921 1.00 75.50 101 GLY A C 1
ATOM 816 O O . GLY A 1 101 ? -17.336 -6.207 5.649 1.00 75.50 101 GLY A O 1
ATOM 817 N N . ASN A 1 102 ? -19.395 -6.796 6.371 1.00 67.62 102 ASN A N 1
ATOM 818 C CA . ASN A 1 102 ? -19.143 -8.216 6.678 1.00 67.62 102 ASN A CA 1
ATOM 819 C C . ASN A 1 102 ? -18.562 -9.003 5.484 1.00 67.62 102 ASN A C 1
ATOM 821 O O . ASN A 1 102 ? -19.261 -9.764 4.818 1.00 67.62 102 ASN A O 1
ATOM 825 N N . MET A 1 103 ? -17.272 -8.829 5.216 1.00 69.75 103 MET A N 1
ATOM 826 C CA . MET A 1 103 ? -16.472 -9.692 4.363 1.00 69.75 103 MET A CA 1
ATOM 827 C C . MET A 1 103 ? -15.607 -10.535 5.285 1.00 69.75 103 MET A C 1
ATOM 829 O O . MET A 1 103 ? -14.747 -10.013 5.996 1.00 69.75 103 MET A O 1
ATOM 833 N N . ASP A 1 104 ? -15.849 -11.837 5.289 1.00 71.12 104 ASP A N 1
ATOM 834 C CA . ASP A 1 104 ? -14.968 -12.763 5.981 1.00 71.12 104 ASP A CA 1
ATOM 835 C C . ASP A 1 104 ? -13.706 -12.925 5.126 1.00 71.12 104 ASP A C 1
ATOM 837 O O . ASP A 1 104 ? -13.722 -13.560 4.070 1.00 71.12 104 ASP A O 1
ATOM 841 N N . LEU A 1 105 ? -12.647 -12.208 5.504 1.00 73.19 105 LEU A N 1
ATOM 842 C CA . LEU A 1 105 ? -11.385 -12.173 4.777 1.00 73.19 105 LEU A CA 1
ATOM 843 C C . LEU A 1 105 ? -10.322 -12.891 5.602 1.00 73.19 105 LEU A C 1
ATOM 845 O O . LEU A 1 105 ? -10.146 -12.554 6.776 1.00 73.19 105 LEU A O 1
ATOM 849 N N . PRO A 1 106 ? -9.564 -13.824 5.002 1.00 76.50 106 PRO A N 1
ATOM 850 C CA . PRO A 1 106 ? -8.428 -14.404 5.691 1.00 76.50 106 PRO A CA 1
ATOM 851 C C . PRO A 1 106 ? -7.369 -13.319 5.957 1.00 76.50 106 PRO A C 1
ATOM 853 O O . PRO A 1 106 ? -7.234 -12.377 5.164 1.00 76.50 106 PRO A O 1
ATOM 856 N N . PRO A 1 107 ? -6.596 -13.440 7.050 1.00 73.38 107 PRO A N 1
ATOM 857 C CA . PRO A 1 107 ? -5.472 -12.551 7.299 1.00 73.38 107 PRO A CA 1
ATOM 858 C C . PRO A 1 107 ? -4.457 -12.624 6.150 1.00 73.38 107 PRO A C 1
ATOM 860 O O . PRO A 1 107 ? -4.244 -13.701 5.586 1.00 73.38 107 PRO A O 1
ATOM 863 N N . PRO A 1 108 ? -3.831 -11.492 5.780 1.00 75.06 108 PRO A N 1
ATOM 864 C CA . PRO A 1 108 ? -2.762 -11.501 4.793 1.00 75.06 108 PRO A CA 1
ATOM 865 C C . PRO A 1 108 ? -1.586 -12.343 5.303 1.00 75.06 108 PRO A C 1
ATOM 867 O O . PRO A 1 108 ? -1.293 -12.370 6.500 1.00 75.06 108 PRO A O 1
ATOM 870 N N . ASN A 1 109 ? -0.885 -13.014 4.387 1.00 76.44 109 ASN A N 1
ATOM 871 C CA . ASN A 1 109 ? 0.341 -13.730 4.740 1.00 76.44 109 ASN A CA 1
ATOM 872 C C . ASN A 1 109 ? 1.419 -12.734 5.193 1.00 76.44 109 ASN A C 1
ATOM 874 O O . ASN A 1 109 ? 1.478 -11.610 4.697 1.00 76.44 109 ASN A O 1
ATOM 878 N N . ARG A 1 110 ? 2.334 -13.166 6.068 1.00 68.69 110 ARG A N 1
ATOM 879 C CA . ARG A 1 110 ? 3.436 -12.322 6.566 1.00 68.69 110 ARG A CA 1
ATOM 880 C C . ARG A 1 110 ? 4.274 -11.701 5.445 1.00 68.69 110 ARG A C 1
ATOM 882 O O . ARG A 1 110 ? 4.647 -10.538 5.536 1.00 68.69 110 ARG A O 1
ATOM 889 N N . ASP A 1 111 ? 4.486 -12.441 4.360 1.00 69.25 111 ASP A N 1
ATOM 890 C CA . ASP A 1 111 ? 5.239 -11.983 3.183 1.00 69.25 111 ASP A CA 1
ATOM 891 C C . ASP A 1 111 ? 4.523 -10.890 2.376 1.00 69.25 111 ASP A C 1
ATOM 893 O O . ASP A 1 111 ? 5.068 -10.390 1.398 1.00 69.25 111 ASP A O 1
ATOM 897 N N . GLN A 1 112 ? 3.289 -10.545 2.743 1.00 74.88 112 GLN A N 1
ATOM 898 C CA . GLN A 1 112 ? 2.460 -9.557 2.057 1.00 74.88 112 GLN A CA 1
ATOM 899 C C . GLN A 1 112 ? 2.360 -8.242 2.824 1.00 74.88 112 GLN A C 1
ATOM 901 O O . GLN A 1 112 ? 1.751 -7.310 2.304 1.00 74.88 112 GLN A O 1
ATOM 906 N N . VAL A 1 113 ? 2.934 -8.161 4.028 1.00 82.56 113 VAL A N 1
ATOM 907 C CA . VAL A 1 113 ? 2.914 -6.972 4.881 1.00 82.56 113 VAL A CA 1
ATOM 908 C C . VAL A 1 113 ? 4.336 -6.451 5.038 1.00 82.56 113 VAL A C 1
ATOM 910 O O . VAL A 1 113 ? 5.207 -7.117 5.596 1.00 82.56 113 VAL A O 1
ATOM 913 N N . HIS A 1 114 ? 4.576 -5.235 4.561 1.00 83.94 114 HIS A N 1
ATOM 914 C CA . HIS A 1 114 ? 5.889 -4.605 4.603 1.00 83.94 114 HIS A CA 1
ATOM 915 C C . HIS A 1 114 ? 5.815 -3.229 5.248 1.00 83.94 114 HIS A C 1
ATOM 917 O O . HIS A 1 114 ? 4.998 -2.390 4.872 1.00 83.94 114 HIS A O 1
ATOM 923 N N . THR A 1 115 ? 6.720 -2.963 6.184 1.00 81.69 115 THR A N 1
ATOM 924 C CA . THR A 1 115 ? 6.875 -1.634 6.772 1.00 81.69 115 THR A CA 1
ATOM 925 C C . THR A 1 115 ? 7.628 -0.722 5.807 1.00 81.69 115 THR A C 1
ATOM 927 O O . THR A 1 115 ? 8.717 -1.049 5.336 1.00 81.69 115 THR A O 1
ATOM 930 N N . VAL A 1 116 ? 7.068 0.453 5.544 1.00 80.81 116 VAL A N 1
ATOM 931 C CA . VAL A 1 116 ? 7.644 1.502 4.705 1.00 80.81 116 VAL A CA 1
ATOM 932 C C . VAL A 1 116 ? 8.039 2.665 5.613 1.00 80.81 116 VAL A C 1
ATOM 934 O O . VAL A 1 116 ? 7.201 3.422 6.100 1.00 80.81 116 VAL A O 1
ATOM 937 N N . ALA A 1 117 ? 9.341 2.803 5.862 1.00 61.12 117 ALA A N 1
ATOM 938 C CA . ALA A 1 117 ? 9.884 3.738 6.851 1.00 61.12 117 ALA A CA 1
ATOM 939 C C . ALA A 1 117 ? 9.783 5.230 6.459 1.00 61.12 117 ALA A C 1
ATOM 941 O O . ALA A 1 117 ? 10.074 6.095 7.281 1.00 61.12 117 ALA A O 1
ATOM 942 N N . SER A 1 118 ? 9.400 5.564 5.221 1.00 61.53 118 SER A N 1
ATOM 943 C CA . SER A 1 118 ? 9.409 6.951 4.722 1.00 61.53 118 SER A CA 1
ATOM 944 C C . SER A 1 118 ? 8.301 7.214 3.704 1.00 61.53 118 SER A C 1
ATOM 946 O O . SER A 1 118 ? 8.562 7.509 2.538 1.00 61.53 118 SER A O 1
ATOM 948 N N . ALA A 1 119 ? 7.043 7.096 4.128 1.00 65.00 119 ALA A N 1
ATOM 949 C CA . ALA A 1 119 ? 5.942 7.603 3.317 1.00 65.00 119 ALA A CA 1
ATOM 950 C C . ALA A 1 119 ? 5.809 9.130 3.487 1.00 65.00 119 ALA A C 1
ATOM 952 O O . ALA A 1 119 ? 5.824 9.617 4.621 1.00 65.00 119 ALA A O 1
ATOM 953 N N . PRO A 1 120 ? 5.629 9.896 2.395 1.00 64.69 120 PRO A N 1
ATOM 954 C CA . PRO A 1 120 ? 5.350 11.326 2.474 1.00 64.69 120 PRO A CA 1
ATOM 955 C C . PRO A 1 120 ? 4.124 11.605 3.358 1.00 64.69 120 PRO A C 1
ATOM 957 O O . PRO A 1 120 ? 3.067 11.002 3.160 1.00 64.69 120 PRO A O 1
ATOM 960 N N . GLY A 1 121 ? 4.259 12.522 4.320 1.00 66.69 121 GLY A N 1
ATOM 961 C CA . GLY A 1 121 ? 3.169 12.934 5.216 1.00 66.69 121 GLY A CA 1
ATOM 962 C C . GLY A 1 121 ? 2.975 12.070 6.467 1.00 66.69 121 GLY A C 1
ATOM 963 O O . GLY A 1 121 ? 2.030 12.307 7.211 1.00 66.69 121 GLY A O 1
ATOM 964 N N . CYS A 1 122 ? 3.848 11.091 6.724 1.00 67.25 122 CYS A N 1
ATOM 965 C CA . CYS A 1 122 ? 3.835 10.334 7.974 1.00 67.25 122 CYS A CA 1
ATOM 966 C C . CYS A 1 122 ? 4.736 11.027 9.018 1.00 67.25 122 CYS A C 1
ATOM 968 O O . CYS A 1 122 ? 5.896 11.295 8.697 1.00 67.25 122 CYS A O 1
ATOM 970 N N . PRO A 1 123 ? 4.250 11.338 10.235 1.00 73.81 123 PRO A N 1
ATOM 971 C CA . PRO A 1 123 ? 5.096 11.895 11.291 1.00 73.81 123 PRO A CA 1
ATOM 972 C C . PRO A 1 123 ? 6.161 10.881 11.736 1.00 73.81 123 PRO A C 1
ATOM 974 O O . PRO A 1 123 ? 5.946 9.675 11.627 1.00 73.81 123 PRO A O 1
ATOM 977 N N . ASP A 1 124 ? 7.276 11.354 12.304 1.00 74.44 124 ASP A N 1
ATOM 978 C CA . ASP A 1 124 ? 8.392 10.506 12.771 1.00 74.44 124 ASP A CA 1
ATOM 979 C C . ASP A 1 124 ? 7.996 9.485 13.848 1.00 74.44 124 ASP A C 1
ATOM 981 O O . ASP A 1 124 ? 8.739 8.553 14.141 1.00 74.44 124 ASP A O 1
ATOM 985 N N . THR A 1 125 ? 6.821 9.633 14.448 1.00 77.44 125 THR A N 1
ATOM 986 C CA . THR A 1 125 ? 6.262 8.713 15.443 1.00 77.44 125 THR A CA 1
ATOM 987 C C . THR A 1 125 ? 5.425 7.591 14.829 1.00 77.44 125 THR A C 1
ATOM 989 O O . THR A 1 125 ? 5.067 6.643 15.531 1.00 77.44 125 THR A O 1
ATOM 992 N N . ALA A 1 126 ? 5.141 7.663 13.528 1.00 81.38 126 ALA A N 1
ATOM 993 C CA . ALA A 1 126 ? 4.304 6.716 12.814 1.00 81.38 126 ALA A CA 1
ATOM 994 C C . ALA A 1 126 ? 5.037 6.068 11.630 1.00 81.38 126 ALA A C 1
ATOM 996 O O . ALA A 1 126 ? 6.059 6.546 11.133 1.00 81.38 126 ALA A O 1
ATOM 997 N N . LEU A 1 127 ? 4.501 4.939 11.191 1.00 84.56 127 LEU A N 1
ATOM 998 C CA . LEU A 1 127 ? 4.967 4.121 10.086 1.00 84.56 127 LEU A CA 1
ATOM 999 C C . LEU A 1 127 ? 3.891 4.073 9.008 1.00 84.56 127 LEU A C 1
ATOM 1001 O O . LEU A 1 127 ? 2.688 4.174 9.279 1.00 84.56 127 LEU A O 1
ATOM 1005 N N . ALA A 1 128 ? 4.349 3.874 7.778 1.00 86.69 128 ALA A N 1
ATOM 1006 C CA . ALA A 1 128 ? 3.495 3.409 6.708 1.00 86.69 128 ALA A CA 1
ATOM 1007 C C . ALA A 1 128 ? 3.691 1.910 6.510 1.00 86.69 128 ALA A C 1
ATOM 1009 O O . ALA A 1 128 ? 4.774 1.372 6.734 1.00 86.69 128 ALA A O 1
ATOM 1010 N N . ILE A 1 129 ? 2.635 1.240 6.086 1.00 88.75 129 ILE A N 1
ATOM 1011 C CA . ILE A 1 129 ? 2.599 -0.191 5.837 1.00 88.75 129 ILE A CA 1
ATOM 1012 C C . ILE A 1 129 ? 2.059 -0.394 4.435 1.00 88.75 129 ILE A C 1
ATOM 1014 O O . ILE A 1 129 ? 1.088 0.242 4.034 1.00 88.75 129 ILE A O 1
ATOM 1018 N N . LEU A 1 130 ? 2.711 -1.269 3.691 1.00 87.94 130 LEU A N 1
ATOM 1019 C CA . LEU A 1 130 ? 2.237 -1.789 2.426 1.00 87.94 130 LEU A CA 1
ATOM 1020 C C . LEU A 1 130 ? 1.678 -3.181 2.691 1.00 87.94 130 LEU A C 1
ATOM 1022 O O . LEU A 1 130 ? 2.424 -4.051 3.137 1.00 87.94 130 LEU A O 1
ATOM 1026 N N . THR A 1 131 ? 0.395 -3.396 2.424 1.00 86.69 131 THR A N 1
ATOM 1027 C CA . THR A 1 131 ? -0.223 -4.721 2.524 1.00 86.69 131 THR A CA 1
ATOM 1028 C C . THR A 1 131 ? -0.823 -5.134 1.191 1.00 86.69 131 THR A C 1
ATOM 1030 O O . THR A 1 131 ? -1.485 -4.330 0.537 1.00 86.69 131 THR A O 1
ATOM 1033 N N . ARG A 1 132 ? -0.587 -6.372 0.752 1.00 85.56 132 ARG A N 1
ATOM 1034 C CA . ARG A 1 132 ? -1.181 -6.889 -0.486 1.00 85.56 132 ARG A CA 1
ATOM 1035 C C . ARG A 1 132 ? -2.521 -7.565 -0.201 1.00 85.56 132 ARG A C 1
ATOM 1037 O O . ARG A 1 132 ? -2.598 -8.515 0.570 1.00 85.56 132 ARG A O 1
ATOM 1044 N N . VAL A 1 133 ? -3.568 -7.108 -0.877 1.00 80.31 133 VAL A N 1
ATOM 1045 C CA . VAL A 1 133 ? -4.952 -7.564 -0.736 1.00 80.31 133 VAL A CA 1
ATOM 1046 C C . VAL A 1 133 ? -5.372 -8.288 -2.016 1.00 80.31 133 VAL A C 1
ATOM 1048 O O . VAL A 1 133 ? -5.359 -7.713 -3.098 1.00 80.31 133 VAL A O 1
ATOM 1051 N N . HIS A 1 134 ? -5.721 -9.573 -1.928 1.00 72.56 134 HIS A N 1
ATOM 1052 C CA . HIS A 1 134 ? -5.987 -10.396 -3.125 1.00 72.56 134 HIS A CA 1
ATOM 1053 C C . HIS A 1 134 ? -7.450 -10.417 -3.578 1.00 72.56 134 HIS A C 1
ATOM 1055 O O . HIS A 1 134 ? -7.725 -10.757 -4.724 1.00 72.56 134 HIS A O 1
ATOM 1061 N N . PHE A 1 135 ? -8.384 -10.049 -2.701 1.00 69.88 135 PHE A N 1
ATOM 1062 C CA . PHE A 1 135 ? -9.827 -10.209 -2.938 1.00 69.88 135 PHE A CA 1
ATOM 1063 C C . PHE A 1 135 ? -10.538 -8.915 -3.341 1.00 69.88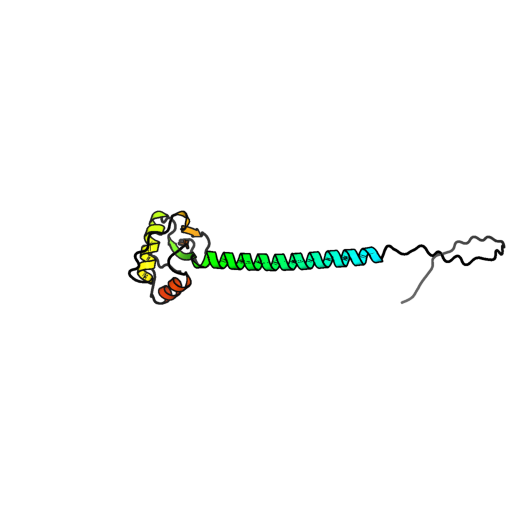 135 PHE A C 1
ATOM 1065 O O . PHE A 1 135 ? -11.709 -8.942 -3.715 1.00 69.88 135 PHE A O 1
ATOM 1072 N N . VAL A 1 136 ? -9.854 -7.775 -3.233 1.00 72.56 136 VAL A N 1
ATOM 1073 C CA . VAL A 1 136 ? -10.425 -6.449 -3.471 1.00 72.56 136 VAL A CA 1
ATOM 1074 C C . VAL A 1 136 ? -9.352 -5.565 -4.097 1.00 72.56 136 VAL A C 1
ATOM 1076 O O . VAL A 1 136 ? -8.185 -5.653 -3.719 1.00 72.56 136 VAL A O 1
ATOM 1079 N N . THR A 1 137 ? -9.739 -4.729 -5.058 1.00 75.81 137 THR A N 1
ATOM 1080 C CA . THR A 1 137 ? -8.837 -3.742 -5.658 1.00 75.81 137 THR A CA 1
ATOM 1081 C C . THR A 1 137 ? -8.564 -2.601 -4.676 1.00 75.81 137 THR A C 1
ATOM 1083 O O . THR A 1 137 ? -9.417 -2.248 -3.858 1.00 75.81 137 THR A O 1
ATOM 1086 N N . GLU A 1 138 ? -7.383 -1.989 -4.769 1.00 81.69 138 GLU A N 1
ATOM 1087 C CA . GLU A 1 138 ? -7.045 -0.783 -4.002 1.00 81.69 138 GLU A CA 1
ATOM 1088 C C . GLU A 1 138 ? -8.099 0.322 -4.211 1.00 81.69 138 GLU A C 1
ATOM 1090 O O . GLU A 1 138 ? -8.602 0.886 -3.243 1.00 81.69 138 GLU A O 1
ATOM 1095 N N . ASP A 1 139 ? -8.511 0.564 -5.462 1.00 81.50 139 ASP A N 1
ATOM 1096 C CA . ASP A 1 139 ? -9.488 1.602 -5.823 1.00 81.50 139 ASP A CA 1
ATOM 1097 C C . ASP A 1 139 ? -10.840 1.427 -5.109 1.00 81.50 139 ASP A C 1
ATOM 1099 O O . ASP A 1 139 ? -11.412 2.401 -4.612 1.00 81.50 139 ASP A O 1
ATOM 1103 N N . ASP A 1 140 ? -11.335 0.190 -5.005 1.00 82.12 140 ASP A N 1
ATOM 1104 C CA . ASP A 1 140 ? -12.583 -0.123 -4.304 1.00 82.12 140 ASP A CA 1
ATOM 1105 C C . ASP A 1 140 ? -12.482 0.204 -2.807 1.00 82.12 140 ASP A C 1
ATOM 1107 O O . ASP A 1 140 ? -13.417 0.752 -2.211 1.00 82.12 140 ASP A O 1
ATOM 1111 N N . ILE A 1 141 ? -11.347 -0.144 -2.191 1.00 85.69 141 ILE A N 1
ATOM 1112 C CA . ILE A 1 141 ? -11.081 0.104 -0.769 1.00 85.69 141 ILE A CA 1
ATOM 1113 C C . ILE A 1 141 ? -10.968 1.609 -0.525 1.00 85.69 141 ILE A C 1
ATOM 1115 O O . ILE A 1 141 ? -11.600 2.125 0.397 1.00 85.69 141 ILE A O 1
ATOM 1119 N N . LEU A 1 142 ? -10.221 2.321 -1.372 1.00 86.56 142 LEU A N 1
ATOM 1120 C CA . LEU A 1 142 ? -10.041 3.770 -1.287 1.00 86.56 142 LEU A CA 1
ATOM 1121 C C . LEU A 1 142 ? -11.355 4.531 -1.496 1.00 86.56 142 LEU A C 1
ATOM 1123 O O . LEU A 1 142 ? -11.613 5.540 -0.839 1.00 86.56 142 LEU A O 1
ATOM 1127 N N . GLN A 1 143 ? -12.218 4.073 -2.403 1.00 87.38 143 GLN A N 1
ATOM 1128 C CA . GLN A 1 143 ? -13.518 4.707 -2.605 1.00 87.38 143 GLN A CA 1
ATOM 1129 C C . GLN A 1 143 ? -14.449 4.478 -1.409 1.00 87.38 143 GLN A C 1
ATOM 1131 O O . GLN A 1 143 ? -15.181 5.391 -1.016 1.00 87.38 143 GLN A O 1
ATOM 1136 N N . ALA A 1 144 ? -14.430 3.277 -0.830 1.00 85.69 144 ALA A N 1
ATOM 1137 C CA . ALA A 1 144 ? -15.231 2.950 0.342 1.00 85.69 144 ALA A CA 1
ATOM 1138 C C . ALA A 1 144 ? -14.726 3.668 1.606 1.00 85.69 144 ALA A C 1
ATOM 1140 O O . ALA A 1 144 ? -15.542 4.152 2.392 1.00 85.69 144 ALA A O 1
ATOM 1141 N N . SER A 1 145 ? -13.409 3.811 1.777 1.00 87.94 145 SER A N 1
ATOM 1142 C CA . SER A 1 145 ? -12.818 4.493 2.934 1.00 87.94 145 SER A CA 1
ATOM 1143 C C . SER A 1 145 ? -13.171 5.976 2.978 1.00 87.94 145 SER A C 1
ATOM 1145 O O . SER A 1 145 ? -13.511 6.480 4.041 1.00 87.94 145 SER A O 1
ATOM 1147 N N . ARG A 1 146 ? -13.226 6.656 1.825 1.00 87.69 146 ARG A N 1
ATOM 1148 C CA . ARG A 1 146 ? -13.657 8.066 1.717 1.00 87.69 146 ARG A CA 1
ATOM 1149 C C . ARG A 1 146 ? -15.090 8.324 2.190 1.00 87.69 146 ARG A C 1
ATOM 1151 O O . ARG A 1 146 ? -15.453 9.471 2.419 1.00 87.69 146 ARG A O 1
ATOM 1158 N N . ARG A 1 147 ? -15.925 7.283 2.288 1.00 86.00 147 ARG A N 1
ATOM 1159 C CA . ARG A 1 147 ? -17.299 7.384 2.812 1.00 86.00 147 ARG A CA 1
ATOM 1160 C C . ARG A 1 147 ? -17.358 7.250 4.336 1.00 86.00 147 ARG A C 1
ATOM 1162 O O . ARG A 1 147 ? -18.427 7.428 4.913 1.00 86.00 147 ARG A O 1
ATOM 1169 N N . LYS A 1 148 ? -16.249 6.889 4.982 1.00 83.25 148 LYS A N 1
ATOM 1170 C CA . LYS A 1 148 ? -16.117 6.795 6.438 1.00 83.25 148 LYS A CA 1
ATOM 1171 C C . LYS A 1 148 ? -15.494 8.090 6.959 1.00 83.25 148 LYS A C 1
ATOM 1173 O O . LYS A 1 148 ? -14.682 8.694 6.271 1.00 83.25 148 LYS A O 1
ATOM 1178 N N . ALA A 1 149 ? -15.912 8.513 8.152 1.00 73.94 149 ALA A N 1
ATOM 1179 C CA . ALA A 1 149 ? -15.441 9.759 8.753 1.00 73.94 149 ALA A CA 1
ATOM 1180 C C . ALA A 1 149 ? -13.961 9.660 9.145 1.00 73.94 149 ALA A C 1
ATOM 1182 O O . AL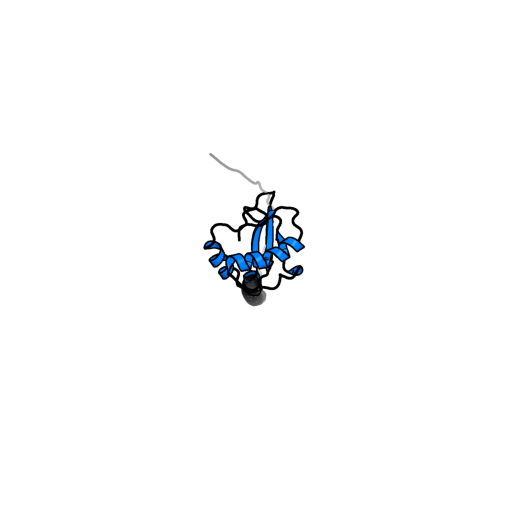A A 1 149 ? -13.154 10.412 8.621 1.00 73.94 149 ALA A O 1
ATOM 1183 N N . ASP A 1 150 ? -13.612 8.677 9.979 1.00 85.38 150 ASP A N 1
ATOM 1184 C CA . ASP A 1 150 ? -12.240 8.426 10.414 1.00 85.38 150 ASP A CA 1
ATOM 1185 C C . ASP A 1 150 ? -11.983 6.922 10.534 1.00 85.38 150 ASP A C 1
ATOM 1187 O O . ASP A 1 150 ? -12.847 6.152 10.968 1.00 85.38 150 ASP A O 1
ATOM 1191 N N . LEU A 1 151 ? -10.780 6.500 10.148 1.00 87.75 151 LEU A N 1
ATOM 1192 C CA . LEU A 1 151 ? -10.278 5.147 10.371 1.00 87.75 151 LEU A CA 1
ATOM 1193 C C . LEU A 1 151 ? -9.318 5.185 11.559 1.00 87.75 151 LEU A C 1
ATOM 1195 O O . LEU A 1 151 ? -8.445 6.048 11.614 1.00 87.75 151 LEU A O 1
ATOM 1199 N N . VAL A 1 152 ? -9.473 4.261 12.509 1.00 88.44 152 VAL A N 1
ATOM 1200 C CA . VAL A 1 152 ? -8.721 4.277 13.773 1.00 88.44 152 VAL A CA 1
ATOM 1201 C C . VAL A 1 152 ? -8.059 2.925 14.029 1.00 88.44 152 VAL A C 1
ATOM 1203 O O . VAL A 1 152 ? -8.691 1.880 13.879 1.00 88.44 152 VAL A O 1
ATOM 1206 N N . PHE A 1 153 ? -6.800 2.953 14.464 1.00 85.06 153 PHE A N 1
ATOM 1207 C CA . PHE A 1 153 ? -6.035 1.801 14.935 1.00 85.06 153 PHE A CA 1
ATOM 1208 C C . PHE A 1 153 ? -5.426 2.102 16.307 1.00 85.06 153 PHE A C 1
ATOM 1210 O O . PHE A 1 153 ? -4.658 3.049 16.440 1.00 85.06 153 PHE A O 1
ATOM 1217 N N . GLN A 1 154 ? -5.776 1.320 17.335 1.00 83.75 154 GLN A N 1
ATOM 1218 C CA . GLN A 1 154 ? -5.271 1.495 18.711 1.00 83.75 154 GLN A CA 1
ATOM 1219 C C . GLN A 1 154 ? -5.380 2.946 19.240 1.00 83.75 154 GLN A C 1
ATOM 1221 O O . GLN A 1 154 ? -4.503 3.432 19.943 1.00 83.75 154 GLN A O 1
ATOM 1226 N N . GLY A 1 155 ? -6.454 3.662 18.883 1.00 83.88 155 GLY A N 1
ATOM 1227 C CA . GLY A 1 155 ? -6.662 5.063 19.278 1.00 83.88 155 GLY A CA 1
ATOM 1228 C C . GLY A 1 155 ? -5.959 6.105 18.396 1.00 83.88 155 GLY A C 1
ATOM 1229 O O . GLY A 1 155 ? -6.107 7.298 18.644 1.00 83.88 155 GLY A O 1
ATOM 1230 N N . HIS A 1 156 ? -5.246 5.684 17.350 1.00 85.44 156 HIS A N 1
ATOM 1231 C CA . HIS A 1 156 ? -4.598 6.564 16.378 1.00 85.44 156 HIS A CA 1
ATOM 1232 C C . HIS A 1 156 ? -5.381 6.622 15.068 1.00 85.44 156 HIS A C 1
ATOM 1234 O O . HIS A 1 156 ? -5.776 5.589 14.528 1.00 85.44 156 HIS A O 1
ATOM 1240 N N . THR A 1 157 ? -5.575 7.826 14.529 1.00 88.06 157 THR A N 1
ATOM 1241 C CA . THR A 1 157 ? -6.166 8.007 13.199 1.00 88.06 157 THR A CA 1
ATOM 1242 C C . THR A 1 157 ? -5.205 7.509 12.127 1.00 88.06 157 THR A C 1
ATOM 1244 O O . THR A 1 157 ? -4.040 7.909 12.088 1.00 88.06 157 THR A O 1
ATOM 1247 N N . ILE A 1 158 ? -5.709 6.662 11.236 1.00 89.69 158 ILE A N 1
ATOM 1248 C CA . ILE A 1 158 ? -4.960 6.105 10.113 1.00 89.69 158 ILE A CA 1
ATOM 1249 C C . ILE A 1 158 ? -5.513 6.601 8.778 1.00 89.69 158 ILE A C 1
ATOM 1251 O O . ILE A 1 158 ? -6.669 7.011 8.667 1.00 89.69 158 ILE A O 1
ATOM 1255 N N . GLN A 1 159 ? -4.674 6.543 7.749 1.00 88.69 159 GLN A N 1
ATOM 1256 C CA . GLN A 1 159 ? -5.012 6.946 6.385 1.00 88.69 159 GLN A CA 1
ATOM 1257 C C . GLN A 1 159 ? -4.673 5.831 5.401 1.00 88.69 159 GLN A C 1
ATOM 1259 O O . GLN A 1 159 ? -3.731 5.072 5.634 1.00 88.69 159 GLN A O 1
ATOM 1264 N N . LEU A 1 160 ? -5.431 5.762 4.307 1.00 87.50 160 LEU A N 1
ATOM 1265 C CA . LEU A 1 160 ? -5.206 4.845 3.190 1.00 87.50 160 LEU A CA 1
ATOM 1266 C C . LEU A 1 160 ? -4.706 5.614 1.965 1.00 87.50 160 LEU A C 1
A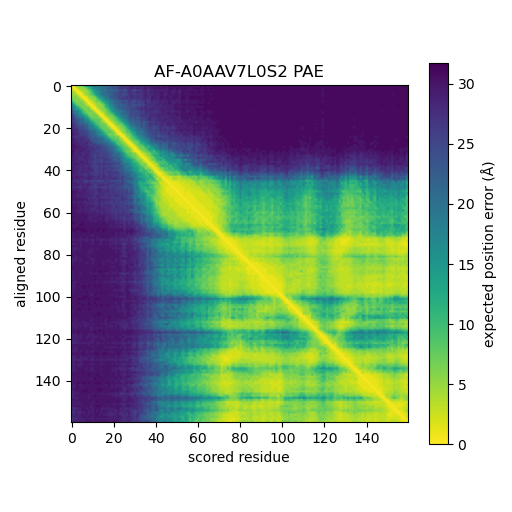TOM 1268 O O . LEU A 1 160 ? -5.380 6.608 1.610 1.00 87.50 160 LEU A O 1
#

Radius of gyration: 39.18 Å; Cα contacts (8 Å, |Δi|>4): 138; chains: 1; bounding box: 88×68×92 Å

Mean predicted aligned error: 16.57 Å

Secondary structure (DSSP, 8-state):
-------------------------------SSHHHHHHHHHHHHHHHHHHHHHHHHHHHHHHHHHHHHHTTEEEEEEEETT--HHHHHHHHHHHHHHHHSS---PPPPGGGEEEETT-TT--TTEEEEEEE-SSS-HHHHHHHHTTSS-EEETTEEEB-

Foldseek 3Di:
DDDDDDDDDDDDDDDDDDDDDDDDDPPPDDDDPVPVVVVVVVVVVVVVVVVVVVVVVVVVVVVVVVVVQCQQKAKKKFAFPPDDLVLVQVVPVVLQCVQPNPDPDHGADSVQKDWDCDDPPHPNRMIMIIGGHDPDTNVVSQVSVVVDDFDDDPRTTMDD

Solvent-accessible surface area (backbone atoms only — not comparable to full-atom values): 10034 Å² total; per-residue (Å²): 134,83,90,82,89,78,88,79,84,82,89,83,90,83,86,82,90,78,93,78,80,87,80,91,78,80,80,88,78,83,78,83,69,74,64,58,56,57,52,50,49,55,54,47,50,53,52,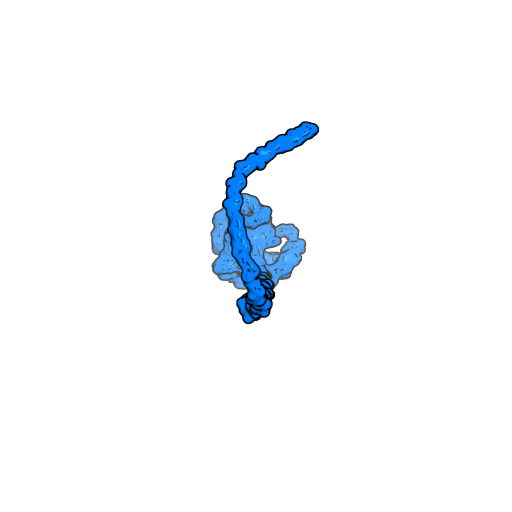50,51,54,50,50,51,51,51,53,50,51,53,50,51,52,53,50,52,52,53,63,65,45,42,24,44,38,55,41,33,44,42,60,67,87,69,53,71,66,58,53,36,62,42,51,35,56,51,50,24,72,50,75,40,99,55,94,58,78,62,57,56,75,94,36,55,42,82,37,92,78,51,92,92,53,55,95,65,32,32,25,33,41,35,51,42,91,90,52,51,34,68,61,52,55,58,40,43,73,76,47,92,80,48,73,54,99,90,32,67,42,49,113

Nearest PDB structures (foldseek):
  8idf-assembly1_A  TM=5.759E-01  e=1.508E-02  Homo sapiens
  6rbg-assembly1_A  TM=2.220E-01  e=9.070E-01  Escherichia coli K-12
  3w1y-assembly2_C-3  TM=2.873E-01  e=2.288E+00  Escherichia coli K-12
  3bn7-assembly1_A-2  TM=2.441E-01  e=1.440E+00  Caulobacter vibrioides CB15
  2opp-assembly1_A  TM=1.547E-01  e=5.400E+00  HIV-1 M:B_HXB2R